Protein AF-A0A3D3E4U7-F1 (afdb_monomer)

Mean predicted aligned error: 14.5 Å

Radius of gyration: 25.15 Å; Cα contacts (8 Å, |Δi|>4): 68; chains: 1; bounding box: 64×39×68 Å

Solvent-accessible surface area (backbone atoms only — not comparable to full-atom values): 6864 Å² total; per-residue (Å²): 122,77,67,61,56,56,53,55,53,53,54,55,56,57,59,66,63,68,73,72,79,76,78,78,80,78,77,74,75,76,82,61,78,73,71,71,71,36,69,59,56,57,56,25,52,54,30,42,77,70,67,37,27,65,62,18,47,53,47,44,53,56,34,54,77,67,64,45,43,79,86,49,52,68,62,52,49,53,50,48,22,55,29,35,38,74,67,70,37,57,70,63,17,49,52,46,49,52,54,52,52,56,53,48,56,54,50,53,56,55,51,56,63,64,72,77,111

Structure (mmCIF, N/CA/C/O backbone):
data_AF-A0A3D3E4U7-F1
#
_entry.id   AF-A0A3D3E4U7-F1
#
loop_
_atom_site.group_PDB
_atom_site.id
_atom_site.type_symbol
_atom_site.label_atom_id
_a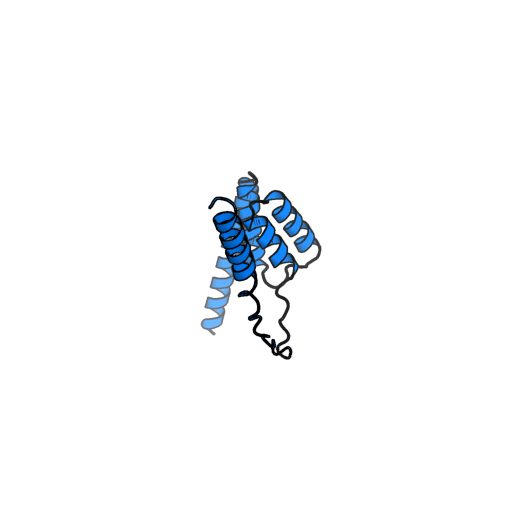tom_site.label_alt_id
_atom_site.label_comp_id
_atom_site.label_asym_id
_atom_site.label_entity_id
_atom_site.label_seq_id
_atom_site.pdbx_PDB_ins_code
_atom_site.Cartn_x
_atom_site.Cartn_y
_atom_site.Cartn_z
_atom_site.occupancy
_atom_site.B_iso_or_equiv
_atom_site.auth_seq_id
_atom_site.auth_comp_id
_atom_site.auth_asym_id
_atom_site.auth_atom_id
_atom_site.pdbx_PDB_model_num
ATOM 1 N N . MET A 1 1 ? 53.033 15.872 -31.791 1.00 56.38 1 MET A N 1
ATOM 2 C CA . MET A 1 1 ? 52.490 16.121 -30.431 1.00 56.38 1 MET A CA 1
ATOM 3 C C . MET A 1 1 ? 50.995 15.806 -30.247 1.00 56.38 1 MET A C 1
ATOM 5 O O . MET A 1 1 ? 50.590 15.602 -29.116 1.00 56.38 1 MET A O 1
ATOM 9 N N . ARG A 1 2 ? 50.162 15.693 -31.299 1.00 58.91 2 ARG A N 1
ATOM 10 C CA . ARG A 1 2 ? 48.706 15.438 -31.160 1.00 58.91 2 ARG A CA 1
ATOM 11 C C . ARG A 1 2 ? 48.313 13.957 -30.974 1.00 58.91 2 ARG A C 1
ATOM 13 O O . ARG A 1 2 ? 47.267 13.670 -30.404 1.00 58.91 2 ARG A O 1
ATOM 20 N N . ASN A 1 3 ? 49.171 13.023 -31.396 1.00 49.94 3 ASN A N 1
ATOM 21 C CA . ASN A 1 3 ? 48.940 11.573 -31.263 1.00 49.94 3 ASN A CA 1
ATOM 22 C C . ASN A 1 3 ? 49.411 11.019 -29.905 1.00 49.94 3 ASN A C 1
ATOM 24 O O . ASN A 1 3 ? 48.879 10.023 -29.437 1.00 49.94 3 ASN A O 1
ATOM 28 N N . MET A 1 4 ? 50.344 11.709 -29.240 1.00 56.66 4 MET A N 1
ATOM 29 C CA . MET A 1 4 ? 50.854 11.341 -27.911 1.00 56.66 4 MET A CA 1
ATOM 30 C C . MET A 1 4 ? 49.789 11.529 -26.817 1.00 56.66 4 MET A C 1
ATOM 32 O O . MET A 1 4 ? 49.659 10.695 -25.932 1.00 56.66 4 MET A O 1
ATOM 36 N N . ILE A 1 5 ? 48.968 12.581 -26.933 1.00 59.81 5 ILE A N 1
ATOM 37 C CA . ILE A 1 5 ? 47.883 12.897 -25.986 1.00 59.81 5 ILE A CA 1
ATOM 38 C C . ILE A 1 5 ? 46.725 11.886 -26.096 1.00 59.81 5 ILE A C 1
ATOM 40 O O . ILE A 1 5 ? 46.116 11.535 -25.090 1.00 59.81 5 ILE A O 1
ATOM 44 N N . ARG A 1 6 ? 46.448 11.356 -27.300 1.00 54.47 6 ARG A N 1
ATOM 45 C CA . ARG A 1 6 ? 45.389 10.347 -27.517 1.00 54.47 6 ARG A CA 1
ATOM 46 C C . ARG A 1 6 ? 45.768 8.973 -26.957 1.00 54.47 6 ARG A C 1
ATOM 48 O O . ARG A 1 6 ? 44.911 8.294 -26.403 1.00 54.47 6 ARG A O 1
ATOM 55 N N . VAL A 1 7 ? 47.044 8.590 -27.062 1.00 57.50 7 VAL A N 1
ATOM 56 C CA . VAL A 1 7 ? 47.554 7.332 -26.488 1.00 57.50 7 VAL A CA 1
ATOM 57 C C . VAL A 1 7 ? 47.546 7.395 -24.958 1.00 57.50 7 VAL A C 1
ATOM 59 O O . VAL A 1 7 ? 47.083 6.452 -24.328 1.00 57.50 7 VAL A O 1
ATOM 62 N N . LEU A 1 8 ? 47.934 8.534 -24.369 1.00 58.75 8 LEU A N 1
ATOM 63 C CA . LEU A 1 8 ? 47.918 8.726 -22.913 1.00 58.75 8 LEU A CA 1
ATOM 64 C C . LEU A 1 8 ? 46.491 8.692 -22.322 1.00 58.75 8 LEU A C 1
ATOM 66 O O . LEU A 1 8 ? 46.276 8.137 -21.247 1.00 58.75 8 LEU A O 1
ATOM 70 N N . ALA A 1 9 ? 45.503 9.243 -23.038 1.00 56.72 9 ALA A N 1
ATOM 71 C CA . ALA A 1 9 ? 44.095 9.218 -22.628 1.00 56.72 9 ALA A CA 1
ATOM 72 C C . ALA A 1 9 ? 43.462 7.815 -22.742 1.00 56.72 9 ALA A C 1
ATOM 74 O O . ALA A 1 9 ? 42.649 7.435 -21.902 1.00 56.72 9 ALA A O 1
ATOM 75 N N . SER A 1 10 ? 43.866 7.019 -23.740 1.00 55.56 10 SER A N 1
ATOM 76 C CA . SER A 1 10 ? 43.402 5.634 -23.910 1.00 55.56 10 SER A CA 1
ATOM 77 C C . SER A 1 10 ? 43.957 4.700 -22.835 1.00 55.56 10 SER A C 1
ATOM 79 O O . SER A 1 10 ? 43.240 3.819 -22.366 1.00 55.56 10 SER A O 1
ATOM 81 N N . THR A 1 11 ? 45.216 4.879 -22.426 1.00 57.94 11 THR A N 1
ATOM 82 C CA . THR A 1 11 ? 45.812 4.080 -21.345 1.00 57.94 11 THR A CA 1
ATOM 83 C C . THR A 1 11 ? 45.248 4.465 -19.979 1.00 57.94 11 THR A C 1
ATOM 85 O O . THR A 1 11 ? 45.076 3.596 -19.128 1.00 57.94 11 THR A O 1
ATOM 88 N N . LEU A 1 12 ? 44.884 5.739 -19.786 1.00 54.97 12 LEU A N 1
ATOM 89 C CA . LEU A 1 12 ? 44.212 6.204 -18.570 1.00 54.97 12 LEU A CA 1
ATOM 90 C C . LEU A 1 12 ? 42.803 5.596 -18.421 1.00 54.97 12 LEU A C 1
ATOM 92 O O . LEU A 1 12 ? 42.386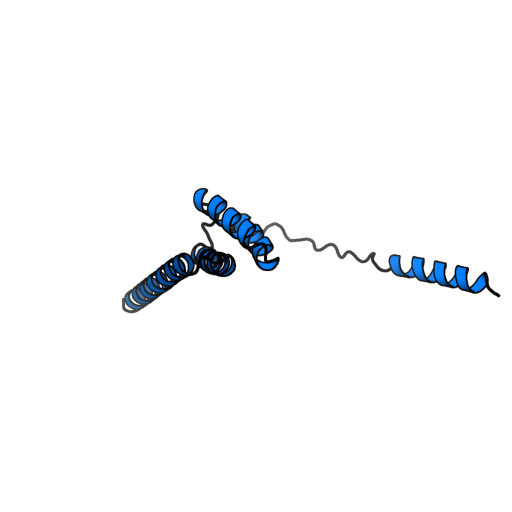 5.283 -17.311 1.00 54.97 12 LEU A O 1
ATOM 96 N N . TYR A 1 13 ? 42.097 5.365 -19.535 1.00 51.88 13 TYR A N 1
ATOM 97 C CA . TYR A 1 13 ? 40.766 4.749 -19.533 1.00 51.88 13 TYR A CA 1
ATOM 98 C C . TYR A 1 13 ? 40.798 3.242 -19.219 1.00 51.88 13 TYR A C 1
ATOM 100 O O . TYR A 1 13 ? 39.941 2.742 -18.497 1.00 51.88 13 TYR A O 1
ATOM 108 N N . ILE A 1 14 ? 41.816 2.514 -19.693 1.00 56.38 14 ILE A N 1
ATOM 109 C CA . ILE A 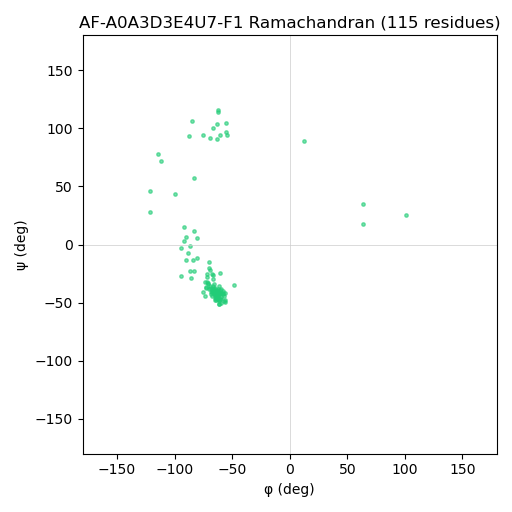1 14 ? 41.952 1.068 -19.435 1.00 56.38 14 ILE A CA 1
ATOM 110 C C . ILE A 1 14 ? 42.396 0.797 -17.985 1.00 56.38 14 ILE A C 1
ATOM 112 O O . ILE A 1 14 ? 41.955 -0.176 -17.375 1.00 56.38 14 ILE A O 1
ATOM 116 N N . ALA A 1 15 ? 43.197 1.688 -17.390 1.00 53.97 15 ALA A N 1
ATOM 117 C CA . ALA A 1 15 ? 43.605 1.576 -15.988 1.00 53.97 15 ALA A CA 1
ATOM 118 C C . ALA A 1 15 ? 42.444 1.783 -14.994 1.00 53.97 15 ALA A C 1
ATOM 120 O O . ALA A 1 15 ? 42.481 1.237 -13.893 1.00 53.97 15 ALA A O 1
ATOM 121 N N . LEU A 1 16 ? 41.393 2.515 -15.384 1.00 52.69 16 LEU A N 1
ATOM 122 C CA . LEU A 1 16 ? 40.228 2.766 -14.530 1.00 52.69 16 LEU A CA 1
ATOM 123 C C . LEU A 1 16 ? 39.339 1.520 -14.349 1.00 52.69 16 LEU A C 1
ATOM 125 O O . LEU A 1 16 ? 38.666 1.387 -13.332 1.00 52.69 16 LEU A O 1
ATOM 129 N N . ILE A 1 17 ? 39.367 0.574 -15.294 1.00 59.53 17 ILE A N 1
ATOM 130 C CA . ILE A 1 17 ? 38.544 -0.647 -15.246 1.00 59.53 17 ILE A CA 1
ATOM 131 C C . ILE A 1 17 ? 39.232 -1.752 -14.418 1.00 59.53 17 ILE A C 1
ATOM 133 O O . ILE A 1 17 ? 38.564 -2.550 -13.758 1.00 59.53 17 ILE A O 1
ATOM 137 N N . ALA A 1 18 ? 40.570 -1.768 -14.377 1.00 54.69 18 ALA A N 1
ATOM 138 C CA . ALA A 1 18 ? 41.358 -2.835 -13.751 1.00 54.69 18 ALA A CA 1
ATOM 139 C C . ALA A 1 18 ? 41.290 -2.880 -12.209 1.00 54.69 18 ALA A C 1
ATOM 141 O O . ALA A 1 18 ? 41.660 -3.890 -11.615 1.00 54.69 18 ALA A O 1
ATOM 142 N N . SER A 1 19 ? 40.803 -1.824 -11.546 1.00 57.22 19 SER A N 1
ATOM 143 C CA . SER A 1 19 ? 40.755 -1.769 -10.076 1.00 57.22 19 SER A CA 1
ATOM 144 C C . SER A 1 19 ? 39.499 -2.393 -9.448 1.00 57.22 19 SER A C 1
ATOM 146 O O . SER A 1 19 ? 39.391 -2.419 -8.225 1.00 57.22 19 SER A O 1
ATOM 148 N N . THR A 1 20 ? 38.548 -2.909 -10.234 1.00 63.00 20 THR A N 1
ATOM 149 C CA . THR A 1 20 ? 37.267 -3.435 -9.707 1.00 63.00 20 THR A CA 1
ATOM 150 C C . THR A 1 20 ? 37.276 -4.933 -9.377 1.00 63.00 20 THR A C 1
ATOM 152 O O . THR A 1 20 ? 36.226 -5.525 -9.151 1.00 63.00 20 THR A O 1
ATOM 155 N N . ALA A 1 21 ? 38.448 -5.567 -9.292 1.00 61.03 21 ALA A N 1
ATOM 156 C CA . ALA A 1 21 ? 38.570 -7.002 -9.022 1.00 61.03 21 ALA A CA 1
ATOM 157 C C . ALA A 1 21 ? 38.900 -7.333 -7.552 1.00 61.03 21 ALA A C 1
ATOM 159 O O . ALA A 1 21 ? 39.726 -8.201 -7.283 1.00 61.03 21 ALA A O 1
ATOM 160 N N . GLN A 1 22 ? 38.255 -6.671 -6.588 1.00 61.47 22 GLN A N 1
ATOM 161 C CA . GLN A 1 22 ? 38.184 -7.188 -5.215 1.00 61.47 22 GLN A CA 1
ATOM 162 C C . GLN A 1 22 ? 36.737 -7.536 -4.882 1.00 61.47 22 GLN A C 1
ATOM 164 O O . GLN A 1 22 ? 36.028 -6.791 -4.214 1.00 61.47 22 GLN A O 1
ATOM 169 N N . ILE A 1 23 ? 36.288 -8.683 -5.391 1.00 65.81 23 ILE A N 1
ATOM 170 C CA . ILE A 1 23 ? 35.052 -9.311 -4.930 1.00 65.81 23 ILE A CA 1
ATOM 171 C C . ILE A 1 23 ? 35.446 -10.185 -3.740 1.00 65.81 23 ILE A C 1
ATOM 173 O O . ILE A 1 23 ? 35.889 -11.320 -3.907 1.00 65.81 23 ILE A O 1
ATOM 177 N N . SER A 1 24 ? 35.338 -9.635 -2.532 1.00 66.25 24 SER A N 1
ATOM 178 C CA . SER A 1 24 ? 35.398 -10.432 -1.308 1.00 66.25 24 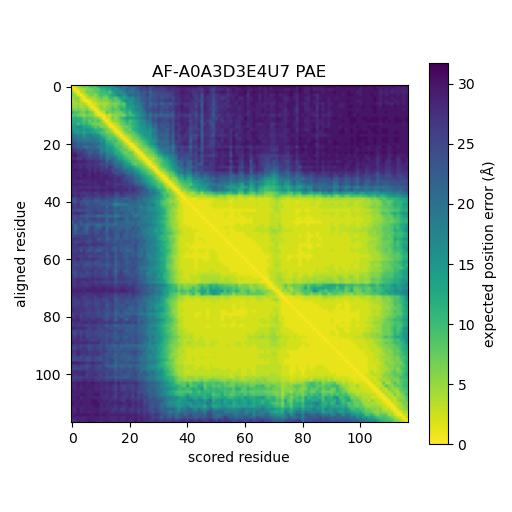SER A CA 1
ATOM 179 C C . SER A 1 24 ? 34.224 -11.407 -1.320 1.00 66.25 24 SER A C 1
ATOM 181 O O . SER A 1 24 ? 33.065 -10.995 -1.295 1.00 66.25 24 SER A O 1
ATOM 183 N N . THR A 1 25 ? 34.510 -12.705 -1.378 1.00 57.75 25 THR A N 1
ATOM 184 C CA . THR A 1 25 ? 33.498 -13.757 -1.258 1.00 57.75 25 THR A CA 1
ATOM 185 C C . THR A 1 25 ? 32.973 -13.783 0.175 1.00 57.75 25 THR A C 1
ATOM 187 O O . THR A 1 25 ? 33.542 -14.455 1.040 1.00 57.75 25 THR A O 1
ATOM 190 N N . VAL A 1 26 ? 31.898 -13.038 0.436 1.00 62.53 26 VAL A N 1
ATOM 191 C CA . VAL A 1 26 ? 31.080 -13.213 1.639 1.00 62.53 26 VAL A CA 1
ATOM 192 C C . VAL A 1 26 ? 30.488 -14.617 1.567 1.00 62.53 26 VAL A C 1
ATOM 194 O O . VAL A 1 26 ? 29.580 -14.882 0.784 1.00 62.53 26 VAL A O 1
ATOM 197 N N . HIS A 1 27 ? 31.050 -15.537 2.347 1.00 57.25 27 HIS A N 1
ATOM 198 C CA . HIS A 1 27 ? 30.444 -16.840 2.581 1.00 57.25 27 HIS A CA 1
ATOM 199 C C . HIS A 1 27 ? 29.288 -16.612 3.552 1.00 57.25 27 HIS A C 1
ATOM 201 O O . HIS A 1 27 ? 29.493 -16.518 4.761 1.00 57.25 27 HIS A O 1
ATOM 207 N N . ALA A 1 28 ? 28.085 -16.430 3.005 1.00 58.34 28 ALA A N 1
ATOM 208 C CA . ALA A 1 28 ? 26.870 -16.417 3.800 1.00 58.34 28 ALA A CA 1
ATOM 209 C C . ALA A 1 28 ? 26.727 -17.800 4.446 1.00 58.34 28 ALA A C 1
ATOM 211 O O . ALA A 1 28 ? 26.599 -18.808 3.754 1.00 58.34 28 ALA A O 1
ATOM 212 N N . ASN A 1 29 ? 26.834 -17.833 5.770 1.00 56.16 29 ASN A N 1
ATOM 213 C CA . ASN A 1 29 ? 26.639 -19.021 6.583 1.00 56.16 29 ASN A CA 1
ATOM 214 C C . ASN A 1 29 ? 25.154 -19.406 6.461 1.00 56.16 29 ASN A C 1
ATOM 216 O O . ASN A 1 29 ? 24.295 -18.737 7.027 1.00 56.16 29 ASN A O 1
ATOM 220 N N . SER A 1 30 ? 24.845 -20.392 5.618 1.00 55.00 30 SER A N 1
ATOM 221 C CA . SER A 1 30 ? 23.482 -20.712 5.168 1.00 55.00 30 SER A CA 1
ATOM 222 C C . SER A 1 30 ? 22.680 -21.588 6.136 1.00 55.00 30 SER A C 1
ATOM 224 O O . SER A 1 30 ? 21.633 -22.101 5.753 1.00 55.00 30 SER A O 1
ATOM 226 N N . ASP A 1 31 ? 23.166 -21.776 7.363 1.00 51.09 31 ASP A N 1
ATOM 227 C CA . ASP A 1 31 ? 22.496 -22.600 8.378 1.00 51.09 31 ASP A CA 1
ATOM 228 C C . ASP A 1 31 ? 21.494 -21.807 9.226 1.00 51.09 31 ASP A C 1
ATOM 230 O O . ASP A 1 31 ? 20.725 -22.384 9.993 1.00 51.09 31 ASP A O 1
ATOM 234 N N . GLU A 1 32 ? 21.453 -20.484 9.066 1.00 51.94 32 GLU A N 1
ATOM 235 C CA . GLU A 1 32 ? 20.311 -19.701 9.512 1.00 51.94 32 GLU A CA 1
ATOM 236 C C . GLU A 1 32 ? 19.283 -19.754 8.381 1.00 51.94 32 GLU A C 1
ATOM 238 O O . GLU A 1 32 ? 19.483 -19.163 7.318 1.00 51.94 32 GLU A O 1
ATOM 243 N N . GLU A 1 33 ? 18.207 -20.523 8.571 1.00 46.50 33 GLU A N 1
ATOM 244 C CA . GLU A 1 33 ? 17.022 -20.457 7.722 1.00 46.50 33 GLU A CA 1
ATOM 245 C C . GLU A 1 33 ? 16.572 -18.994 7.720 1.00 46.50 33 GLU A C 1
ATOM 247 O O . GLU A 1 33 ? 15.896 -18.530 8.640 1.00 46.50 33 GLU A O 1
ATOM 252 N N . VAL A 1 34 ? 17.019 -18.231 6.716 1.00 51.03 34 VAL A N 1
ATOM 253 C CA . VAL A 1 34 ? 16.550 -16.875 6.466 1.00 51.03 34 VAL A CA 1
ATOM 254 C C . VAL A 1 34 ? 15.085 -17.056 6.141 1.00 51.03 34 VAL A C 1
ATOM 256 O O . VAL A 1 34 ? 14.723 -17.335 4.999 1.00 51.03 34 VAL A O 1
ATOM 259 N N . LYS A 1 35 ? 14.252 -16.985 7.180 1.00 53.44 35 LYS A N 1
ATOM 260 C CA . LYS A 1 35 ? 12.804 -17.039 7.103 1.00 53.44 35 LYS A CA 1
ATOM 261 C C . LYS A 1 35 ? 12.442 -15.926 6.138 1.00 53.44 35 LYS A C 1
ATOM 263 O O . LYS A 1 35 ? 12.503 -14.758 6.522 1.00 53.44 35 LYS A O 1
ATOM 268 N N . LEU A 1 36 ? 12.239 -16.278 4.864 1.00 55.22 36 LEU A N 1
ATOM 269 C CA . LEU A 1 36 ? 12.053 -15.325 3.777 1.00 55.22 36 LEU A CA 1
ATOM 270 C C . LEU A 1 36 ? 10.811 -14.525 4.134 1.00 55.22 36 LEU A C 1
ATOM 272 O O . LEU A 1 36 ? 9.687 -14.969 3.918 1.00 55.22 36 LEU A O 1
ATOM 276 N N . ARG A 1 37 ? 11.053 -13.378 4.770 1.00 59.72 37 ARG A N 1
ATOM 277 C CA . ARG A 1 37 ? 10.065 -12.400 5.192 1.00 59.72 37 ARG A CA 1
ATOM 278 C C . ARG A 1 37 ? 9.301 -12.047 3.927 1.00 59.72 37 ARG A C 1
ATOM 280 O O . ARG A 1 37 ? 9.880 -11.420 3.050 1.00 59.72 37 ARG A O 1
ATOM 287 N N . ASP A 1 38 ? 8.082 -12.568 3.818 1.00 70.94 38 ASP A N 1
ATOM 288 C CA . ASP A 1 38 ? 7.131 -12.456 2.709 1.00 70.94 38 ASP A CA 1
ATOM 289 C C . ASP A 1 38 ? 7.743 -11.887 1.413 1.00 70.94 38 ASP A C 1
ATOM 291 O O . ASP A 1 38 ? 7.743 -10.677 1.197 1.00 70.94 38 ASP A O 1
ATOM 295 N N . LEU A 1 39 ? 8.284 -12.749 0.537 1.00 81.56 39 LEU A N 1
ATOM 296 C CA . LEU A 1 39 ? 9.032 -12.339 -0.670 1.00 81.56 39 LEU A CA 1
ATOM 297 C C . LEU A 1 39 ? 8.300 -11.269 -1.506 1.00 81.56 39 LEU A C 1
ATOM 299 O O . LEU A 1 39 ? 8.923 -10.372 -2.072 1.00 81.56 39 LEU A O 1
ATOM 303 N N . LYS A 1 40 ? 6.968 -11.346 -1.558 1.00 88.75 40 LYS A N 1
ATOM 304 C CA . LYS A 1 40 ? 6.117 -10.392 -2.278 1.00 88.75 40 LYS A CA 1
ATOM 305 C C . LYS A 1 40 ? 6.133 -8.997 -1.684 1.00 88.75 40 LYS A C 1
ATOM 307 O O . LYS A 1 40 ? 6.113 -8.030 -2.440 1.00 88.75 40 LYS A O 1
ATOM 312 N N . TYR A 1 41 ? 6.227 -8.890 -0.364 1.00 90.19 41 TYR A N 1
ATOM 313 C CA . TYR A 1 41 ? 6.298 -7.607 0.317 1.00 90.19 41 TYR A CA 1
ATOM 314 C C . TYR A 1 41 ? 7.511 -6.788 -0.142 1.00 90.19 41 TYR A C 1
ATOM 316 O O . TYR A 1 41 ? 7.391 -5.589 -0.377 1.00 90.19 41 TYR A O 1
ATOM 324 N N . GLY A 1 42 ? 8.657 -7.440 -0.371 1.00 90.69 42 GLY A N 1
ATOM 325 C CA . GLY A 1 42 ? 9.850 -6.782 -0.910 1.00 90.69 42 GLY A CA 1
ATOM 326 C C . GLY A 1 42 ? 9.647 -6.216 -2.319 1.00 90.69 42 GLY A C 1
ATOM 327 O O . GLY A 1 42 ? 10.060 -5.092 -2.592 1.00 90.69 42 GLY A O 1
ATOM 328 N N . THR A 1 43 ? 8.978 -6.961 -3.206 1.00 91.81 43 THR A N 1
ATOM 329 C CA . THR A 1 43 ? 8.646 -6.478 -4.558 1.00 91.81 43 THR A CA 1
ATOM 330 C C . THR A 1 43 ? 7.693 -5.285 -4.512 1.00 91.81 43 THR A C 1
ATOM 332 O O . THR A 1 43 ? 7.931 -4.297 -5.197 1.00 91.81 43 THR A O 1
ATOM 335 N N . ILE A 1 44 ? 6.668 -5.342 -3.658 1.00 94.88 44 ILE A N 1
ATOM 336 C CA . ILE A 1 44 ? 5.723 -4.235 -3.458 1.00 94.88 44 ILE A CA 1
ATOM 337 C C . ILE A 1 44 ? 6.479 -2.990 -2.967 1.00 94.88 44 ILE A C 1
ATOM 339 O O . ILE A 1 44 ? 6.391 -1.928 -3.571 1.00 94.88 44 ILE A O 1
ATOM 343 N N . LEU A 1 45 ? 7.307 -3.118 -1.926 1.00 93.81 45 LEU A N 1
ATOM 344 C CA . LEU A 1 45 ? 8.121 -2.004 -1.429 1.00 93.81 45 LEU A CA 1
ATOM 345 C C . LEU A 1 45 ? 9.023 -1.400 -2.509 1.00 93.81 45 LEU A C 1
ATOM 347 O O . LEU A 1 45 ? 9.153 -0.179 -2.595 1.00 93.81 45 LEU A O 1
ATOM 351 N N . PHE A 1 46 ? 9.650 -2.241 -3.329 1.00 94.69 46 PHE A N 1
ATOM 352 C CA . PHE A 1 46 ? 10.508 -1.784 -4.415 1.00 94.69 46 PHE A CA 1
ATOM 353 C C . PHE A 1 46 ? 9.746 -0.914 -5.424 1.00 94.69 46 PHE A C 1
ATOM 355 O O . PHE A 1 46 ? 10.228 0.157 -5.796 1.00 94.69 46 PHE A O 1
ATOM 362 N N . ASP A 1 47 ? 8.542 -1.322 -5.827 1.00 96.62 47 ASP A N 1
ATOM 363 C CA . ASP A 1 47 ? 7.703 -0.535 -6.734 1.00 96.62 47 ASP A CA 1
ATOM 364 C C . ASP A 1 47 ? 7.214 0.764 -6.078 1.00 96.62 47 ASP A C 1
ATOM 366 O O . ASP A 1 47 ? 7.268 1.827 -6.705 1.00 96.62 47 ASP A O 1
ATOM 370 N N . TYR A 1 48 ? 6.822 0.713 -4.802 1.00 96.56 48 TYR A N 1
ATOM 371 C CA . TYR A 1 48 ? 6.437 1.895 -4.029 1.00 96.56 48 TYR A CA 1
ATOM 372 C C . TYR A 1 48 ? 7.538 2.962 -4.001 1.00 96.56 48 TYR A C 1
ATOM 374 O O . TYR A 1 48 ? 7.280 4.126 -4.306 1.00 96.56 48 TYR A O 1
ATOM 382 N N . TYR A 1 49 ? 8.779 2.581 -3.682 1.00 96.25 49 TYR A N 1
ATOM 383 C CA . TYR A 1 49 ? 9.896 3.530 -3.605 1.00 96.25 49 TYR A CA 1
ATOM 384 C C . TYR A 1 49 ? 10.315 4.093 -4.966 1.00 96.25 49 TYR A C 1
ATOM 386 O O . TYR A 1 49 ? 10.888 5.180 -5.029 1.00 96.25 49 TYR A O 1
ATOM 394 N N . GLN A 1 50 ? 9.991 3.402 -6.058 1.00 97.25 50 GLN A N 1
ATOM 395 C CA . GLN A 1 50 ? 10.131 3.934 -7.414 1.00 97.25 50 GLN A CA 1
ATOM 396 C C . GLN A 1 50 ? 8.972 4.851 -7.827 1.00 97.25 50 GLN A C 1
ATOM 398 O O . GLN A 1 50 ? 8.925 5.283 -8.974 1.00 97.25 50 GLN A O 1
ATOM 403 N N . GLN A 1 51 ? 8.052 5.163 -6.907 1.00 96.69 51 GLN A N 1
ATOM 404 C CA . GLN A 1 51 ? 6.843 5.955 -7.152 1.00 96.69 51 GLN A CA 1
ATOM 405 C C . GLN A 1 51 ? 5.869 5.284 -8.134 1.00 96.69 51 GLN A C 1
ATOM 407 O O . GLN A 1 51 ? 4.944 5.916 -8.643 1.00 96.69 51 GLN A O 1
ATOM 412 N N . ASN A 1 52 ? 6.021 3.975 -8.361 1.00 97.50 52 ASN A N 1
ATOM 413 C CA . ASN A 1 52 ? 5.116 3.175 -9.180 1.00 97.50 52 ASN A CA 1
ATOM 414 C C . ASN A 1 52 ? 3.907 2.728 -8.341 1.00 97.50 52 ASN A C 1
ATOM 416 O O . ASN A 1 52 ? 3.636 1.535 -8.200 1.00 97.50 52 ASN A O 1
ATOM 420 N N . TYR A 1 53 ? 3.176 3.688 -7.764 1.00 96.31 53 TYR A N 1
ATOM 421 C CA . TYR A 1 53 ? 2.135 3.429 -6.760 1.00 96.31 53 TYR A CA 1
ATOM 422 C C . TYR A 1 53 ? 1.034 2.495 -7.258 1.00 96.31 53 TYR A C 1
ATOM 424 O O . TYR A 1 53 ? 0.627 1.602 -6.527 1.00 96.31 53 TYR A O 1
ATOM 432 N N . PHE A 1 54 ? 0.598 2.646 -8.512 1.00 95.88 54 PHE A N 1
ATOM 433 C CA . PHE A 1 54 ? -0.417 1.768 -9.096 1.00 95.88 54 PHE A CA 1
ATOM 434 C C . PHE A 1 54 ? 0.068 0.317 -9.217 1.00 95.88 54 PHE A C 1
ATOM 436 O O . PHE A 1 54 ? -0.639 -0.606 -8.823 1.00 95.88 54 PHE A O 1
ATOM 443 N N . ALA A 1 55 ? 1.288 0.104 -9.724 1.00 96.25 55 ALA A N 1
ATOM 444 C CA . ALA A 1 55 ? 1.860 -1.237 -9.848 1.00 96.25 55 ALA A CA 1
ATOM 445 C C . ALA A 1 55 ? 2.034 -1.889 -8.471 1.00 96.25 55 ALA A C 1
ATOM 447 O O . ALA A 1 55 ? 1.645 -3.038 -8.271 1.00 96.25 55 ALA A O 1
ATOM 448 N N . SER A 1 56 ? 2.531 -1.111 -7.511 1.00 96.88 56 SER A N 1
ATOM 449 C CA . SER A 1 56 ? 2.703 -1.526 -6.125 1.00 96.88 56 SER A CA 1
ATOM 450 C C . SER A 1 56 ? 1.368 -1.884 -5.455 1.00 96.88 56 SER A C 1
ATOM 452 O O . SER A 1 56 ? 1.261 -2.921 -4.803 1.00 96.88 56 SER A O 1
ATOM 454 N N . LEU A 1 57 ? 0.324 -1.076 -5.673 1.00 96.25 57 LEU A N 1
ATOM 455 C CA . LEU A 1 57 ? -1.032 -1.299 -5.166 1.00 96.25 57 LEU A CA 1
ATOM 456 C C . LEU A 1 57 ? -1.634 -2.600 -5.713 1.00 96.25 57 LEU A C 1
ATOM 458 O O . LEU A 1 57 ? -2.106 -3.437 -4.949 1.00 96.25 57 LEU A O 1
ATOM 462 N N . ILE A 1 58 ? -1.560 -2.819 -7.028 1.00 95.81 58 ILE A N 1
ATOM 463 C CA . ILE A 1 58 ? -2.033 -4.067 -7.644 1.00 95.81 58 ILE A CA 1
ATOM 464 C C . ILE A 1 58 ? -1.210 -5.267 -7.162 1.00 95.81 58 ILE A C 1
ATOM 466 O O . ILE A 1 58 ? -1.769 -6.331 -6.888 1.00 95.81 58 ILE A O 1
ATOM 470 N N . GLY A 1 59 ? 0.108 -5.105 -7.024 1.00 95.19 59 GLY A N 1
ATOM 471 C CA . GLY A 1 59 ? 0.990 -6.126 -6.463 1.00 95.19 59 GLY A CA 1
ATOM 472 C C . GLY A 1 59 ? 0.579 -6.529 -5.046 1.00 95.19 59 GLY A C 1
ATOM 473 O O . GLY A 1 59 ? 0.521 -7.724 -4.745 1.00 95.19 59 GLY A O 1
ATOM 474 N N . TYR A 1 60 ? 0.228 -5.548 -4.211 1.00 95.38 60 TYR A N 1
ATOM 475 C CA . TYR A 1 60 ? -0.324 -5.771 -2.879 1.00 95.38 60 TYR A CA 1
ATOM 476 C C . TYR A 1 60 ? -1.652 -6.526 -2.929 1.00 95.38 60 TYR A C 1
ATOM 478 O O . TYR A 1 60 ? -1.763 -7.555 -2.271 1.00 95.38 60 TYR A O 1
ATOM 486 N N . GLU A 1 61 ? -2.623 -6.094 -3.736 1.00 94.94 61 GLU A N 1
ATOM 487 C CA . GLU A 1 61 ? -3.939 -6.747 -3.806 1.00 94.94 61 GLU A CA 1
ATOM 488 C C . GLU A 1 61 ? -3.840 -8.213 -4.244 1.00 94.94 61 GLU A C 1
ATOM 490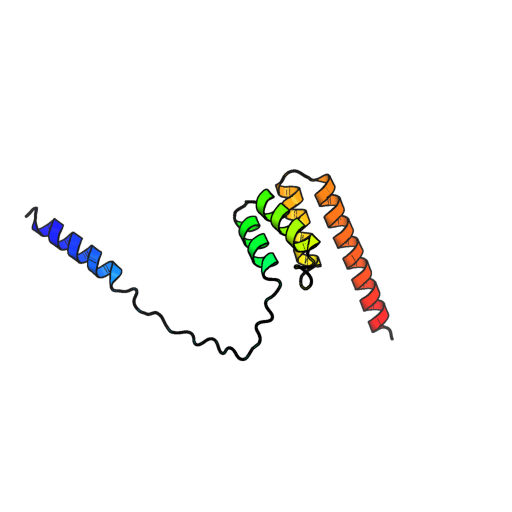 O O . GLU A 1 61 ? -4.458 -9.105 -3.655 1.00 94.94 61 GLU A O 1
ATOM 495 N N . VAL A 1 62 ? -2.987 -8.501 -5.231 1.00 95.19 62 VAL A N 1
ATOM 496 C CA . VAL A 1 62 ? -2.734 -9.877 -5.673 1.00 95.19 62 VAL A CA 1
ATOM 497 C C . VAL A 1 62 ? -2.089 -10.700 -4.557 1.00 95.19 62 VAL A C 1
ATOM 499 O O . VAL A 1 62 ? -2.560 -11.803 -4.282 1.00 95.19 62 VAL A O 1
ATOM 502 N N . ALA A 1 63 ? -1.048 -10.185 -3.899 1.00 92.88 63 ALA A N 1
ATOM 503 C CA . ALA A 1 63 ? -0.366 -10.896 -2.818 1.00 92.88 63 ALA A CA 1
ATOM 504 C C . ALA A 1 63 ? -1.287 -11.117 -1.603 1.00 92.88 63 ALA A C 1
ATOM 506 O O . ALA A 1 63 ? -1.327 -12.213 -1.041 1.00 92.88 63 ALA A O 1
ATOM 507 N N . ASN A 1 64 ? -2.080 -10.109 -1.240 1.00 91.62 64 ASN A N 1
ATOM 508 C CA . ASN A 1 64 ? -3.061 -10.162 -0.162 1.00 91.62 64 ASN A CA 1
ATOM 509 C C . ASN A 1 64 ? -4.147 -11.210 -0.451 1.00 91.62 64 ASN A C 1
ATOM 511 O O . ASN A 1 64 ? -4.409 -12.072 0.384 1.00 91.62 64 ASN A O 1
ATOM 515 N N . SER A 1 65 ? -4.702 -11.224 -1.671 1.00 91.81 65 SER A N 1
ATOM 516 C CA . SER A 1 65 ? -5.710 -12.216 -2.086 1.00 91.81 65 SER A CA 1
ATOM 517 C C . SER A 1 65 ? -5.209 -13.666 -2.035 1.00 91.81 65 SER A C 1
ATOM 519 O O . SER A 1 65 ? -6.000 -14.597 -1.893 1.00 91.81 65 SER A O 1
ATOM 521 N N . ARG A 1 66 ? -3.890 -13.864 -2.139 1.00 91.50 66 ARG A N 1
ATOM 522 C CA . ARG A 1 66 ? -3.227 -15.173 -2.096 1.00 91.50 66 ARG A CA 1
ATOM 523 C C . ARG A 1 66 ? -2.721 -15.552 -0.706 1.00 91.50 66 ARG A C 1
ATOM 525 O O . ARG A 1 66 ? -2.181 -16.644 -0.550 1.00 91.50 66 ARG A O 1
ATOM 532 N N . GLY A 1 67 ? -2.871 -14.674 0.288 1.00 87.81 67 GLY A N 1
ATOM 533 C CA . GLY A 1 67 ? -2.307 -14.880 1.621 1.00 87.81 67 GLY A CA 1
ATOM 534 C C . GLY A 1 67 ? -0.777 -14.931 1.608 1.00 87.81 67 GLY A C 1
ATOM 535 O O . GLY A 1 67 ? -0.180 -15.709 2.342 1.00 87.81 67 GLY A O 1
ATOM 536 N N . GLU A 1 68 ? -0.126 -14.149 0.743 1.00 87.19 68 GLU A N 1
ATOM 537 C CA . GLU A 1 68 ? 1.339 -14.105 0.601 1.00 87.19 68 GLU A CA 1
ATOM 538 C C . GLU A 1 68 ? 1.995 -13.044 1.523 1.00 87.19 68 GLU A C 1
ATOM 540 O O . GLU A 1 68 ? 3.198 -12.815 1.415 1.00 87.19 68 GLU A O 1
ATOM 545 N N . LEU A 1 69 ? 1.227 -12.396 2.418 1.00 84.81 69 LEU A N 1
ATOM 546 C CA . LEU A 1 69 ? 1.648 -11.271 3.284 1.00 84.81 69 LEU A CA 1
ATOM 547 C C . LEU A 1 69 ? 1.493 -11.558 4.798 1.00 84.81 69 LEU A C 1
ATOM 549 O O . LEU A 1 69 ? 1.257 -10.649 5.591 1.00 84.81 69 LEU A O 1
ATOM 553 N N . ASN A 1 70 ? 1.571 -12.827 5.207 1.00 73.88 70 ASN A N 1
ATOM 554 C CA . ASN A 1 70 ? 1.118 -13.279 6.531 1.00 73.88 70 ASN A CA 1
ATOM 555 C C . ASN A 1 70 ? 1.968 -12.808 7.726 1.00 73.88 70 ASN A C 1
ATOM 557 O O . ASN A 1 70 ? 1.477 -12.854 8.851 1.00 73.88 70 ASN A O 1
ATOM 561 N N . HIS A 1 71 ? 3.226 -12.400 7.532 1.00 71.19 71 HIS A N 1
ATOM 562 C CA . HIS A 1 71 ? 4.116 -12.034 8.642 1.00 71.19 71 HIS A CA 1
ATOM 563 C C . HIS A 1 71 ? 4.134 -10.532 8.947 1.00 71.19 71 HIS A C 1
ATOM 565 O O . HIS A 1 71 ? 4.414 -10.163 10.083 1.00 71.19 71 HIS A O 1
ATOM 571 N N . GLN A 1 72 ? 3.864 -9.675 7.959 1.00 67.69 72 GLN A N 1
ATOM 572 C CA . GLN A 1 72 ? 3.918 -8.206 8.074 1.00 67.69 72 GLN A CA 1
ATOM 573 C C . GLN A 1 72 ? 2.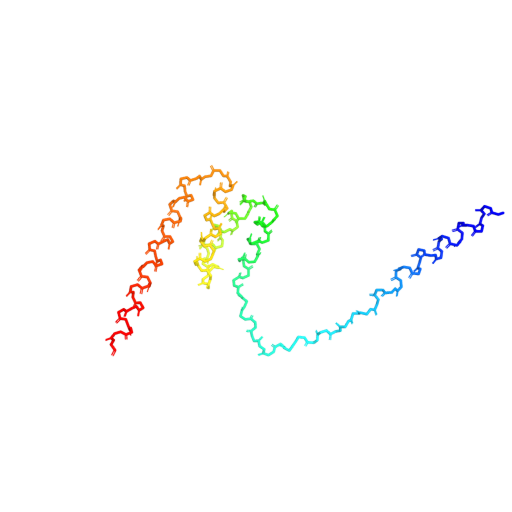562 -7.581 7.727 1.00 67.69 72 GLN A C 1
ATOM 575 O O . GLN A 1 72 ? 2.473 -6.652 6.927 1.00 67.69 72 GLN A O 1
ATOM 580 N N . ILE A 1 73 ? 1.475 -8.141 8.265 1.00 77.06 73 ILE A N 1
ATOM 581 C CA . ILE A 1 73 ? 0.116 -7.744 7.870 1.00 77.06 73 ILE A CA 1
ATOM 582 C C . ILE A 1 73 ? -0.141 -6.266 8.212 1.00 77.06 73 ILE A C 1
ATOM 584 O O . ILE A 1 73 ? -0.764 -5.558 7.424 1.00 77.06 73 ILE A O 1
ATOM 588 N N . ASP A 1 74 ? 0.354 -5.772 9.349 1.00 86.88 74 ASP A N 1
ATOM 589 C CA . ASP A 1 74 ? 0.138 -4.380 9.764 1.00 86.88 74 ASP A CA 1
ATOM 590 C C . ASP A 1 74 ? 0.980 -3.400 8.940 1.00 86.88 74 ASP A C 1
ATOM 592 O O . ASP A 1 74 ? 0.453 -2.404 8.443 1.00 86.88 74 ASP A O 1
ATOM 596 N N . GLU A 1 75 ? 2.260 -3.700 8.707 1.00 89.12 75 GLU A N 1
ATOM 597 C CA . GLU A 1 75 ? 3.144 -2.867 7.888 1.00 89.12 75 GLU A CA 1
ATOM 598 C C . GLU A 1 75 ? 2.717 -2.864 6.417 1.00 89.12 75 GLU A C 1
ATOM 600 O O . GLU A 1 75 ? 2.710 -1.814 5.772 1.00 89.12 75 GLU A O 1
ATOM 605 N N . ALA A 1 76 ? 2.303 -4.018 5.889 1.00 91.69 76 ALA A N 1
ATOM 606 C CA . ALA A 1 76 ? 1.791 -4.123 4.531 1.00 91.69 76 ALA A CA 1
ATOM 607 C C . ALA A 1 76 ? 0.475 -3.354 4.364 1.00 91.69 76 ALA A C 1
ATOM 609 O O . ALA A 1 76 ? 0.298 -2.671 3.356 1.00 91.69 76 ALA A O 1
ATOM 610 N N . ARG A 1 77 ? -0.415 -3.381 5.366 1.00 94.00 77 ARG A N 1
ATOM 611 C CA . ARG A 1 77 ? -1.632 -2.553 5.376 1.00 94.00 77 ARG A CA 1
ATOM 612 C C . ARG A 1 77 ? -1.328 -1.060 5.483 1.00 94.00 77 ARG A C 1
ATOM 614 O O . ARG A 1 77 ? -1.998 -0.260 4.834 1.00 94.00 77 ARG A O 1
ATOM 621 N N . LEU A 1 78 ? -0.314 -0.663 6.251 1.00 94.94 78 LEU A N 1
ATOM 622 C CA . LEU A 1 78 ? 0.106 0.739 6.318 1.00 94.94 78 LEU A CA 1
ATOM 623 C C . LEU A 1 78 ? 0.625 1.221 4.957 1.00 94.94 78 LEU A C 1
ATOM 625 O O . LEU A 1 78 ? 0.228 2.285 4.478 1.00 94.94 78 LEU A O 1
ATOM 629 N N . LEU A 1 79 ? 1.465 0.409 4.309 1.00 95.62 79 LEU A N 1
ATOM 630 C CA . LEU A 1 79 ? 1.939 0.666 2.953 1.00 95.62 79 LEU A CA 1
ATOM 631 C C . LEU A 1 79 ? 0.764 0.753 1.970 1.00 95.62 79 LEU A C 1
ATOM 633 O O . LEU A 1 79 ? 0.744 1.649 1.129 1.00 95.62 79 LEU A O 1
ATOM 637 N N . HIS A 1 80 ? -0.233 -0.127 2.105 1.00 96.62 80 HIS A N 1
ATOM 638 C CA . HIS A 1 80 ? -1.454 -0.103 1.301 1.00 96.62 80 HIS A CA 1
ATOM 639 C C . HIS A 1 80 ? -2.185 1.239 1.392 1.00 96.62 80 HIS A C 1
ATOM 641 O O . HIS A 1 80 ? -2.484 1.834 0.355 1.00 96.62 80 HIS A O 1
ATOM 647 N N . GLY A 1 81 ? -2.383 1.777 2.598 1.00 97.06 81 GLY A N 1
ATOM 648 C CA . GLY A 1 81 ? -2.955 3.114 2.775 1.00 97.06 81 GLY A CA 1
ATOM 649 C C . GLY A 1 81 ? -2.108 4.214 2.119 1.00 97.06 81 GLY A C 1
ATOM 650 O O . GLY A 1 81 ? -2.642 5.073 1.419 1.00 97.06 81 GLY A O 1
ATOM 651 N N . GLY A 1 82 ? -0.778 4.159 2.264 1.00 96.69 82 GLY A N 1
ATOM 652 C CA . GLY A 1 82 ? 0.138 5.132 1.652 1.00 96.69 82 GLY A CA 1
ATOM 653 C C . GLY A 1 82 ? 0.127 5.110 0.118 1.00 96.69 82 GLY A C 1
ATOM 654 O O . GLY A 1 82 ? 0.127 6.164 -0.523 1.00 96.69 82 GLY A O 1
ATOM 655 N N . MET A 1 83 ? 0.062 3.920 -0.483 1.00 97.44 83 MET A N 1
ATOM 656 C CA . MET A 1 83 ? -0.080 3.728 -1.931 1.00 97.44 83 MET A CA 1
ATOM 657 C C . MET A 1 83 ? -1.416 4.254 -2.448 1.00 97.44 83 MET A C 1
ATOM 659 O O . MET A 1 83 ? -1.450 4.974 -3.443 1.00 97.44 83 MET A O 1
ATOM 663 N N . THR A 1 84 ? -2.498 3.919 -1.748 1.00 97.56 84 THR A N 1
ATOM 664 C CA . THR A 1 84 ? -3.873 4.315 -2.074 1.00 97.56 84 THR A CA 1
ATOM 665 C C . THR A 1 84 ? -4.012 5.838 -2.062 1.00 97.56 84 THR A C 1
ATOM 667 O O . THR A 1 84 ? -4.454 6.434 -3.046 1.00 97.56 84 THR A O 1
ATOM 670 N N . LEU A 1 85 ? -3.482 6.494 -1.024 1.00 97.12 85 LEU A N 1
ATOM 671 C CA . LEU A 1 85 ? -3.427 7.952 -0.945 1.00 97.12 85 LEU A CA 1
ATOM 672 C C . LEU A 1 85 ? -2.600 8.556 -2.090 1.00 97.12 85 LEU A C 1
ATOM 674 O O . LEU A 1 85 ? -3.045 9.492 -2.750 1.00 97.12 85 LEU A O 1
ATOM 678 N N . SER A 1 86 ? -1.415 8.000 -2.356 1.00 96.00 86 SER A N 1
ATOM 679 C CA . SER A 1 86 ? -0.506 8.499 -3.400 1.00 96.00 86 SER A CA 1
ATOM 680 C C . SER A 1 86 ? -1.060 8.323 -4.818 1.00 96.00 86 SER A C 1
ATOM 682 O O . SER A 1 86 ? -0.707 9.086 -5.715 1.00 96.00 86 SER A O 1
ATOM 684 N N . TYR A 1 87 ? -1.936 7.336 -5.029 1.00 95.38 87 TYR A N 1
ATOM 685 C CA . TYR A 1 87 ? -2.638 7.118 -6.294 1.00 95.38 87 TYR A CA 1
ATOM 686 C C . TYR A 1 87 ? -3.855 8.047 -6.480 1.00 95.38 87 TYR A C 1
ATOM 688 O O . TYR A 1 87 ? -4.366 8.166 -7.592 1.00 95.38 87 TYR A O 1
ATOM 696 N N . GLY A 1 88 ? -4.289 8.748 -5.426 1.00 96.19 88 GLY A N 1
ATOM 697 C CA . GLY A 1 88 ? -5.403 9.700 -5.474 1.00 96.19 88 GLY A CA 1
ATOM 698 C C . GLY A 1 88 ? -6.730 9.161 -4.937 1.00 96.19 88 GLY A C 1
ATOM 699 O O . GLY A 1 88 ? -7.780 9.661 -5.334 1.00 96.19 88 GLY A O 1
ATOM 700 N N . LEU A 1 89 ? -6.686 8.168 -4.044 1.00 97.06 89 LEU A N 1
ATOM 701 C CA . LEU A 1 89 ? -7.845 7.546 -3.394 1.00 97.06 89 LEU A CA 1
ATOM 702 C C . LEU A 1 89 ? -7.862 7.881 -1.884 1.00 97.06 89 LEU A C 1
ATOM 704 O O . LEU A 1 89 ? -7.493 7.051 -1.051 1.00 97.06 89 LEU A O 1
ATOM 708 N N . PRO A 1 90 ? -8.170 9.132 -1.494 1.00 96.88 90 PRO A N 1
ATOM 709 C CA . PRO A 1 90 ? -8.042 9.567 -0.103 1.00 96.88 90 PRO A CA 1
ATOM 710 C C . PRO A 1 90 ? -9.065 8.913 0.835 1.00 96.88 90 PRO A C 1
ATOM 712 O O . PRO A 1 90 ? -8.706 8.600 1.967 1.00 96.88 90 PRO A O 1
ATOM 715 N N . ASP A 1 91 ? -10.292 8.666 0.370 1.00 97.94 91 ASP A N 1
ATOM 716 C CA . ASP A 1 91 ? -11.371 8.094 1.188 1.00 97.94 91 ASP A CA 1
ATOM 717 C C . ASP A 1 91 ? -11.062 6.631 1.556 1.00 97.94 91 ASP A C 1
ATOM 719 O O . ASP A 1 91 ? -11.209 6.201 2.704 1.00 97.94 91 ASP A O 1
ATOM 723 N N . GLU A 1 92 ? -10.557 5.855 0.593 1.00 96.94 92 GLU A N 1
ATOM 724 C CA . GLU A 1 92 ? -10.105 4.485 0.824 1.00 96.94 92 GLU A CA 1
ATOM 725 C C . GLU A 1 92 ? -8.887 4.446 1.753 1.00 96.94 92 GLU A C 1
ATOM 727 O O . GLU A 1 92 ? -8.830 3.621 2.669 1.00 96.94 92 GLU A O 1
ATOM 732 N N . ALA A 1 93 ? -7.929 5.357 1.558 1.00 98.06 93 ALA A N 1
ATOM 733 C CA . ALA A 1 93 ? -6.759 5.458 2.421 1.00 98.06 93 ALA A CA 1
ATOM 734 C C . ALA A 1 93 ? -7.147 5.799 3.868 1.00 98.06 93 ALA A C 1
ATOM 736 O O . ALA A 1 93 ? -6.644 5.166 4.797 1.00 98.06 93 ALA A O 1
ATOM 737 N N . GLU A 1 94 ? -8.070 6.745 4.067 1.00 98.00 94 GLU A N 1
ATOM 738 C CA . GLU A 1 94 ? -8.610 7.077 5.387 1.00 98.00 94 GLU A CA 1
ATOM 739 C C . GLU A 1 94 ? -9.217 5.841 6.053 1.00 98.00 94 GLU A C 1
ATOM 741 O O . GLU A 1 94 ? -8.868 5.525 7.192 1.00 98.00 94 GLU A O 1
ATOM 746 N N . SER A 1 95 ? -10.063 5.095 5.337 1.00 97.81 95 SER A N 1
ATOM 747 C CA . SER A 1 95 ? -10.666 3.868 5.863 1.00 97.81 95 SER A CA 1
ATOM 748 C C . SER A 1 95 ? -9.612 2.854 6.320 1.00 97.81 95 SER A C 1
ATOM 750 O O . SER A 1 95 ? -9.726 2.287 7.410 1.00 97.81 95 SER A O 1
ATOM 752 N N . ILE A 1 96 ? -8.555 2.654 5.525 1.00 96.25 96 ILE A N 1
ATOM 753 C CA . ILE A 1 96 ? -7.447 1.751 5.864 1.00 96.25 96 ILE A CA 1
ATOM 754 C C . ILE A 1 96 ? -6.728 2.225 7.133 1.00 96.25 96 ILE A C 1
ATOM 756 O O . ILE A 1 96 ? -6.492 1.428 8.044 1.00 96.25 96 ILE A O 1
ATOM 760 N N . PHE A 1 97 ? -6.404 3.516 7.233 1.00 96.44 97 PHE A N 1
ATOM 761 C CA . PHE A 1 97 ? -5.710 4.054 8.402 1.00 96.44 97 PHE A CA 1
ATOM 762 C C . PHE A 1 97 ? -6.564 3.990 9.670 1.00 96.44 97 PHE A C 1
ATOM 764 O O . PHE A 1 97 ? -6.054 3.615 10.723 1.00 96.44 97 PHE A O 1
ATOM 771 N N . GLN A 1 98 ? -7.866 4.268 9.579 1.00 96.69 98 GLN A N 1
ATOM 772 C CA . GLN A 1 98 ? -8.780 4.136 10.716 1.00 96.69 98 GLN A CA 1
ATOM 773 C C . GLN A 1 98 ? -8.863 2.690 11.213 1.00 96.69 98 GLN A C 1
ATOM 775 O O . GLN A 1 98 ? -8.852 2.437 12.417 1.00 96.69 98 GLN A O 1
ATOM 780 N N . GLN A 1 99 ? -8.903 1.713 10.304 1.00 94.81 99 GLN A N 1
ATOM 781 C CA . GLN A 1 99 ? -8.877 0.297 10.683 1.00 94.81 99 GLN A CA 1
ATOM 782 C C . GLN A 1 99 ? -7.577 -0.078 11.408 1.00 94.81 99 GLN A C 1
ATOM 784 O O . GLN A 1 99 ? -7.623 -0.807 12.398 1.00 94.81 99 GLN A O 1
ATOM 789 N N . LEU A 1 100 ? -6.434 0.446 10.953 1.00 93.88 100 LEU A N 1
ATOM 790 C CA . LEU A 1 100 ? -5.133 0.229 11.593 1.00 93.88 100 LEU A CA 1
ATOM 791 C C . LEU A 1 100 ? -5.051 0.846 12.994 1.00 93.88 100 LEU A C 1
ATOM 793 O O . LEU A 1 100 ? -4.569 0.187 13.913 1.00 93.88 100 LEU A O 1
ATOM 797 N N . LEU A 1 101 ? -5.547 2.073 13.170 1.00 93.75 101 LEU A N 1
ATOM 798 C CA . LEU A 1 101 ? -5.577 2.746 14.473 1.00 93.75 101 LEU A CA 1
ATOM 799 C C . LEU A 1 101 ? -6.424 1.958 15.479 1.00 93.75 101 LEU A C 1
ATOM 801 O O . LEU A 1 101 ? -5.926 1.568 16.531 1.00 93.75 101 LEU A O 1
ATOM 805 N N . ASN A 1 102 ? -7.653 1.602 15.101 1.00 92.31 102 ASN A N 1
ATOM 806 C CA . ASN A 1 102 ? -8.552 0.832 15.964 1.00 92.31 102 ASN A CA 1
ATOM 807 C C . ASN A 1 102 ? -7.988 -0.555 16.329 1.00 92.31 102 ASN A C 1
ATOM 809 O O . ASN A 1 102 ? -8.202 -1.054 17.435 1.00 92.31 102 ASN A O 1
ATOM 813 N N . ALA A 1 103 ? -7.282 -1.208 15.399 1.00 87.12 103 ALA A N 1
ATOM 814 C CA . ALA A 1 103 ? -6.645 -2.496 15.662 1.00 87.12 103 ALA A CA 1
ATOM 815 C C . ALA A 1 103 ? -5.489 -2.372 16.666 1.00 87.12 103 ALA A C 1
ATOM 817 O O . ALA A 1 103 ? -5.338 -3.241 17.529 1.00 87.12 103 ALA A O 1
ATOM 818 N N . LYS A 1 104 ? -4.704 -1.291 16.576 1.00 84.69 104 LYS A N 1
ATOM 819 C CA . LYS A 1 104 ? -3.609 -1.000 17.503 1.00 84.69 104 LYS A CA 1
ATOM 820 C C . LYS A 1 104 ? -4.133 -0.739 18.916 1.00 84.69 104 LYS A C 1
ATOM 822 O O . LYS A 1 104 ? -3.656 -1.382 19.846 1.00 84.69 104 LYS A O 1
ATOM 827 N N . ASP A 1 105 ? -5.154 0.104 19.052 1.00 84.75 105 ASP A N 1
ATOM 828 C CA . ASP A 1 105 ? -5.760 0.436 20.349 1.00 84.75 105 ASP A CA 1
ATOM 829 C C . ASP A 1 105 ? -6.285 -0.824 21.055 1.00 84.75 105 ASP A C 1
ATOM 831 O O . ASP A 1 105 ? -6.071 -1.037 22.247 1.00 84.75 105 ASP A O 1
ATOM 835 N N . LYS A 1 106 ? -6.918 -1.731 20.299 1.00 78.31 106 LYS A N 1
ATOM 836 C CA . LYS A 1 106 ? -7.384 -3.020 20.826 1.00 78.31 106 LYS A CA 1
ATOM 837 C C . LYS A 1 106 ? -6.238 -3.910 21.319 1.00 78.31 106 LYS A C 1
ATOM 839 O O . LYS A 1 106 ? -6.413 -4.623 22.307 1.00 78.31 106 LYS A O 1
ATOM 844 N N . LYS A 1 107 ? -5.104 -3.919 20.612 1.00 80.19 107 LYS A N 1
ATOM 845 C CA . LYS A 1 107 ? -3.930 -4.713 20.988 1.00 80.19 107 LYS A CA 1
ATOM 846 C C . LYS A 1 107 ? -3.308 -4.185 22.283 1.00 80.19 107 LYS A C 1
ATOM 848 O O . LYS A 1 107 ? -3.067 -4.982 23.182 1.00 80.19 107 LYS A O 1
ATOM 853 N N . GLU A 1 108 ? -3.165 -2.869 22.407 1.00 76.12 108 GLU A N 1
ATOM 854 C CA . GLU A 1 108 ? -2.630 -2.199 23.601 1.00 76.12 108 GLU A CA 1
ATOM 855 C C . GLU A 1 108 ? -3.475 -2.504 24.851 1.00 76.12 108 GLU A C 1
ATOM 857 O O . GLU A 1 108 ? -2.946 -2.981 25.850 1.00 76.12 108 GLU A O 1
ATOM 862 N N . ILE A 1 109 ? -4.806 -2.399 24.749 1.00 76.50 109 ILE A N 1
ATOM 863 C CA . ILE A 1 109 ? -5.729 -2.763 25.842 1.00 76.50 109 ILE A CA 1
ATOM 864 C C . ILE A 1 109 ? -5.595 -4.247 26.229 1.00 76.50 109 ILE A C 1
ATOM 866 O O . ILE A 1 109 ? -5.680 -4.604 27.402 1.00 76.50 109 ILE A O 1
ATOM 870 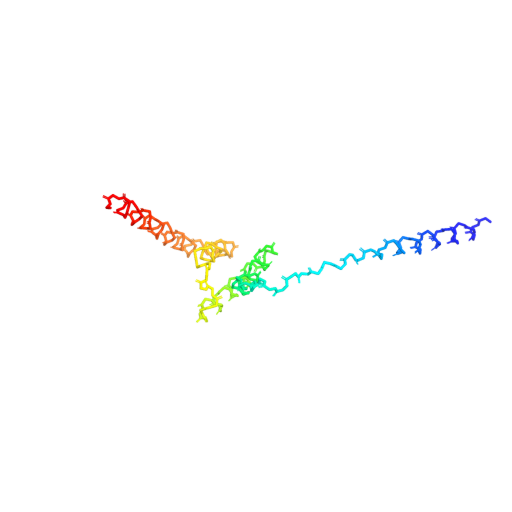N N . SER A 1 110 ? -5.408 -5.142 25.253 1.00 75.44 110 SER A N 1
ATOM 871 C CA . SER A 1 110 ? -5.256 -6.575 25.537 1.00 75.44 110 SER A CA 1
ATOM 872 C C . SER A 1 110 ? -3.921 -6.927 26.194 1.00 75.44 110 SER A C 1
ATOM 874 O O . SER A 1 110 ? -3.851 -7.910 26.926 1.00 75.44 110 SER A O 1
ATOM 876 N N . GLU A 1 111 ? -2.873 -6.149 25.934 1.00 75.94 111 GLU A N 1
ATOM 877 C CA . GLU A 1 111 ? -1.563 -6.318 26.562 1.00 75.94 111 GLU A CA 1
ATOM 878 C C . GLU A 1 111 ? -1.601 -5.803 28.009 1.00 75.94 111 GLU A C 1
ATOM 880 O O . GLU A 1 111 ? -1.160 -6.515 28.905 1.00 75.94 111 GLU A O 1
ATOM 885 N N . GLU A 1 112 ? -2.261 -4.669 28.264 1.00 68.50 112 GLU A N 1
ATOM 886 C CA . GLU A 1 112 ? -2.426 -4.097 29.610 1.00 68.50 112 GLU A CA 1
ATOM 887 C C . GLU A 1 112 ? -3.222 -5.018 30.559 1.00 68.50 112 GLU A C 1
ATOM 889 O O . GLU A 1 112 ? -2.812 -5.254 31.693 1.00 68.50 112 GLU A O 1
ATOM 894 N N . ILE A 1 113 ? -4.307 -5.643 30.081 1.00 71.06 113 ILE A N 1
ATOM 895 C CA . ILE A 1 113 ? -5.103 -6.604 30.877 1.00 71.06 113 ILE A CA 1
ATOM 896 C C . ILE A 1 113 ? -4.311 -7.886 31.197 1.00 71.06 113 ILE A C 1
ATOM 898 O O . ILE A 1 113 ? -4.555 -8.528 32.217 1.00 71.06 113 ILE A O 1
ATOM 902 N N . ASN A 1 114 ? -3.375 -8.280 30.330 1.00 65.81 114 ASN A N 1
ATOM 903 C CA . ASN A 1 114 ? -2.557 -9.479 30.527 1.00 65.81 114 ASN A CA 1
ATOM 904 C C . ASN A 1 114 ? -1.330 -9.238 31.423 1.00 65.81 114 ASN A C 1
ATOM 906 O O . ASN A 1 114 ? -0.718 -10.215 31.847 1.00 65.81 114 ASN A O 1
ATOM 910 N N . GLU A 1 115 ? -0.965 -7.985 31.712 1.00 62.91 115 GLU A N 1
ATOM 911 C CA . GLU A 1 115 ? 0.096 -7.645 32.674 1.00 62.91 115 GLU A CA 1
ATOM 912 C C . GLU A 1 115 ? -0.423 -7.465 34.116 1.00 62.91 115 GLU A C 1
ATOM 914 O O . GLU A 1 115 ? 0.370 -7.461 35.057 1.00 62.91 115 GLU A O 1
ATOM 919 N N . GLU A 1 116 ? -1.741 -7.354 34.315 1.00 55.75 116 GLU A N 1
ATOM 920 C CA . GLU A 1 116 ? -2.371 -7.181 35.638 1.00 55.75 116 GLU A CA 1
ATOM 921 C C . GLU A 1 116 ? -2.783 -8.515 36.317 1.00 55.75 116 GLU A C 1
ATOM 923 O O . GLU A 1 116 ? -3.342 -8.508 37.418 1.00 55.75 116 GLU A O 1
ATOM 928 N N . ILE A 1 117 ? -2.490 -9.666 35.691 1.00 50.47 117 IL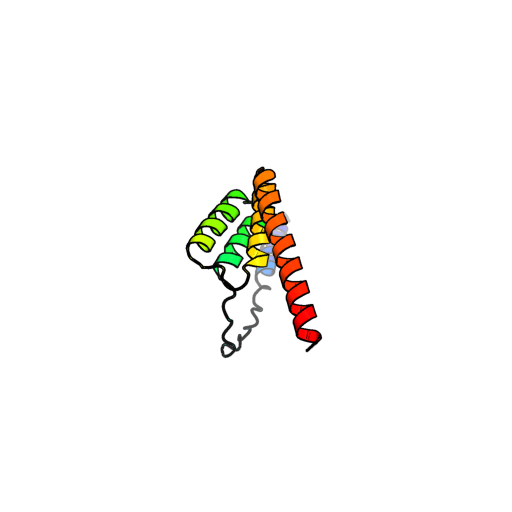E A N 1
ATOM 929 C CA . ILE A 1 117 ? -2.753 -11.035 36.195 1.00 50.47 117 ILE A CA 1
ATOM 930 C C . ILE A 1 117 ? -1.436 -11.790 36.388 1.00 50.47 117 ILE A C 1
ATOM 932 O O . ILE A 1 117 ? -1.284 -12.434 37.455 1.00 50.47 117 ILE A O 1
#

Sequence (117 aa):
MRNMIRVLASTLYIALIASTAQISTVHANSDEEVKLRDLKYGTILFDYYQQNYFASLIGYEVANSRGELNHQIDEARLLHGGMTLSYGLPDEAESIFQQLLNAKDKKEISEEINEEI

Nearest PDB structures (foldseek):
  2xev-assembly1_A  TM=7.856E-01  e=1.563E-01  Xanthomonas campestris
  3q5m-assembly1_A  TM=8.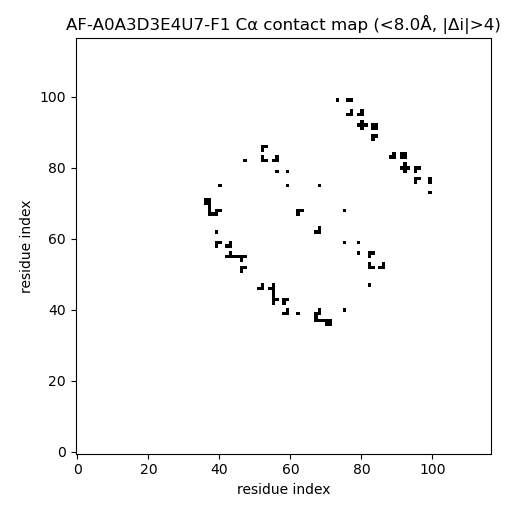055E-01  e=6.089E-01  Escherichia coli K-12
  5waq-assembly1_A  TM=8.351E-01  e=1.313E+00  Neisseria gonorrhoeae FA 1090
  8bwc-assembly1_D  TM=7.921E-01  e=1.765E+00  Escherichia coli
  6lyr-assembly1_D  TM=7.382E-01  e=1.313E+00  Escherichia coli K-12

Secondary structure (DSSP, 8-state):
-HHHHHHHHHHHHHHHHGGG---------TTS------HHHHHHHHHHHTT-HHHHHHHHHHHHHTT---SSHHHHHHHHHHHHHHHT-HHHHHHHHHHHHHHHHHHHHHHHHHH--

pLDDT: mean 78.75, std 17.63, range [46.5, 98.06]

Foldseek 3Di:
DVVVVVVVVVVVVVVVVVPPPPPDPPPDPPVPPPVCQLVLLVVLVVCVVVVVLVVSLVSLVVCVVVVSNVPPVLVSLLSNLVSCVSVPNPVVSVVSVVVSVVVVVVVVVVVVVVVVD